Protein AF-A0AA43UIC3-F1 (afdb_monomer)

Nearest PDB structures (foldseek):
  5xfq-assembly1_A  TM=6.956E-01  e=9.267E-01  Mus musculus
  5xfr-assembly1_A  TM=7.110E-01  e=1.192E+00  Homo sapiens
  2e5p-assembly1_A 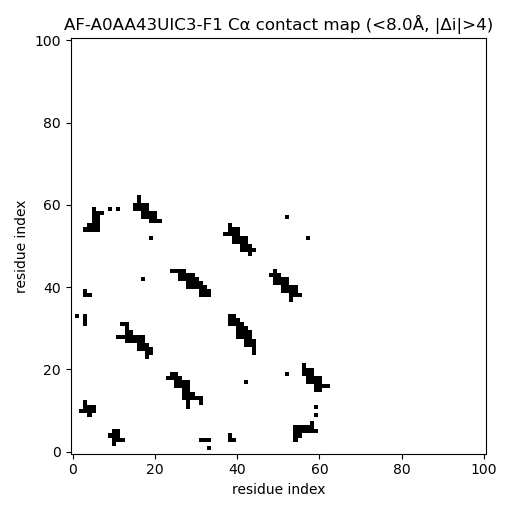 TM=6.025E-01  e=7.204E-01  Homo sapiens
  5xfq-assembly1_B  TM=6.298E-01  e=1.739E+00  Mus musculus
  4a54-assembly1_A  TM=4.559E-01  e=9.267E-01  Schizosaccharomyces pombe

pLDDT: mean 72.35, std 22.72, range [33.59, 95.88]

Solvent-accessible surface area (backbone atoms only — not comparable to full-atom values): 6706 Å² total; per-residue (Å²): 133,87,86,48,42,25,57,85,68,46,79,63,52,72,72,38,41,31,29,36,67,89,77,70,47,62,28,37,24,75,43,75,50,74,54,101,93,44,45,34,33,31,29,40,66,54,100,85,45,72,48,79,41,56,20,78,47,26,40,76,48,90,70,91,69,85,75,84,84,80,73,97,58,96,71,75,96,74,78,74,71,67,73,68,69,74,75,76,78,79,80,76,81,78,87,80,86,89,88,88,133

Secondary structure (DSSP, 8-state):
-PPPB-TTS-B--TT-EEEETTTTEEEEEEEEEEETTEEEEEEE-STT-EEEEEGGGEEE---S------------TTSSSTTTGGGSS------------

Structure (mmCIF, N/CA/C/O backbone):
data_AF-A0AA43UIC3-F1
#
_entry.id   AF-A0AA43UIC3-F1
#
loop_
_atom_site.group_PDB
_atom_site.id
_atom_site.type_symbol
_atom_site.label_atom_id
_atom_site.label_alt_id
_atom_site.label_comp_id
_atom_site.label_asym_id
_atom_site.label_entity_id
_atom_site.label_seq_id
_atom_site.pdbx_PDB_ins_code
_atom_site.Cartn_x
_atom_site.Cartn_y
_atom_site.Cartn_z
_atom_site.occupancy
_atom_site.B_iso_or_equiv
_atom_site.auth_seq_id
_atom_site.auth_comp_id
_atom_site.auth_asym_id
_atom_site.auth_atom_id
_atom_site.pdbx_PDB_model_num
ATOM 1 N N . MET A 1 1 ? -15.631 3.987 12.459 1.00 55.31 1 MET A N 1
ATOM 2 C CA . MET A 1 1 ? -14.648 3.983 11.358 1.00 55.31 1 MET A CA 1
ATOM 3 C C . MET A 1 1 ? -14.105 2.574 11.286 1.00 55.31 1 MET A C 1
ATOM 5 O O . MET A 1 1 ? -13.806 2.024 12.336 1.00 55.31 1 MET A O 1
ATOM 9 N N . SER A 1 2 ? -14.102 1.954 10.113 1.00 70.88 2 SER A N 1
ATOM 10 C CA . SER A 1 2 ? -13.576 0.597 9.960 1.00 70.88 2 SER A CA 1
ATOM 11 C C . SER A 1 2 ? -12.062 0.691 9.785 1.00 70.88 2 SER A C 1
ATOM 13 O O . SER A 1 2 ? -11.603 1.410 8.901 1.00 70.88 2 SER A O 1
ATOM 15 N N . GLU A 1 3 ? -11.300 0.037 10.658 1.00 85.88 3 GLU A N 1
ATOM 16 C CA . GLU A 1 3 ? -9.836 0.067 10.618 1.00 85.88 3 GLU A CA 1
ATOM 17 C C . GLU A 1 3 ? -9.307 -0.887 9.542 1.00 85.88 3 GLU A C 1
ATOM 19 O O . GLU A 1 3 ? -9.781 -2.016 9.407 1.00 85.88 3 GLU A O 1
ATOM 24 N N . VAL A 1 4 ? -8.322 -0.427 8.769 1.00 91.62 4 VAL A N 1
ATOM 25 C CA . VAL A 1 4 ? -7.608 -1.246 7.786 1.00 91.62 4 VAL A CA 1
ATOM 26 C C . VAL A 1 4 ? -6.295 -1.694 8.409 1.00 91.62 4 VAL A C 1
ATOM 28 O O . VAL A 1 4 ? -5.509 -0.865 8.866 1.00 91.62 4 VAL A O 1
ATOM 31 N N . VAL A 1 5 ? -6.063 -3.004 8.433 1.00 93.38 5 VAL A N 1
ATOM 32 C CA . VAL A 1 5 ? -4.885 -3.615 9.057 1.00 93.38 5 VAL A CA 1
ATOM 33 C C . VAL A 1 5 ? -4.084 -4.443 8.059 1.00 9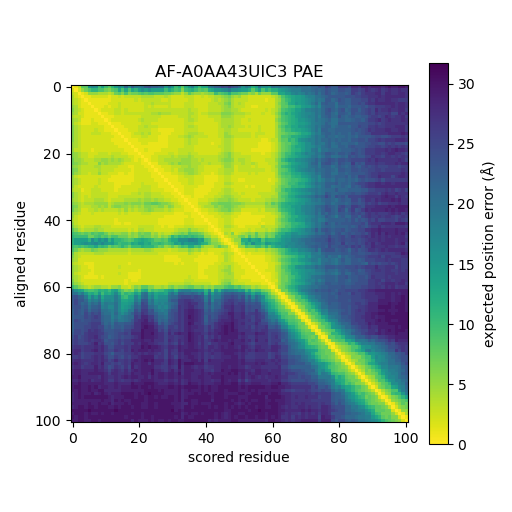3.38 5 VAL A C 1
ATOM 35 O O . VAL A 1 5 ? -4.619 -4.921 7.061 1.00 93.38 5 VAL A O 1
ATOM 38 N N . ASP A 1 6 ? -2.795 -4.593 8.332 1.00 92.88 6 ASP A N 1
ATOM 39 C CA . ASP A 1 6 ? -1.866 -5.433 7.586 1.00 92.88 6 ASP A CA 1
ATOM 40 C C . ASP A 1 6 ? -2.039 -6.921 7.929 1.00 92.88 6 ASP A C 1
ATOM 42 O O . ASP A 1 6 ? -2.862 -7.305 8.766 1.00 92.88 6 ASP A O 1
ATOM 46 N N . MET A 1 7 ? -1.239 -7.781 7.297 1.00 92.44 7 MET A N 1
ATOM 47 C CA . MET A 1 7 ? -1.309 -9.231 7.508 1.00 92.44 7 MET A CA 1
ATOM 48 C C . MET A 1 7 ? -0.995 -9.693 8.945 1.00 92.44 7 MET A C 1
ATOM 50 O O . MET A 1 7 ? -1.283 -10.838 9.290 1.00 92.44 7 MET A O 1
ATOM 54 N N . HIS A 1 8 ? -0.417 -8.822 9.779 1.00 91.44 8 HIS A N 1
ATOM 55 C CA . HIS A 1 8 ? -0.102 -9.059 11.192 1.00 91.44 8 HIS A CA 1
ATOM 56 C C . HIS A 1 8 ? -1.042 -8.306 12.142 1.00 91.44 8 HIS A C 1
ATOM 58 O O . HIS A 1 8 ? -0.815 -8.301 13.353 1.00 91.44 8 HIS A O 1
ATOM 64 N N . GLY A 1 9 ? -2.085 -7.655 11.618 1.00 90.06 9 GLY A N 1
ATOM 65 C CA . GLY A 1 9 ? -3.035 -6.875 12.407 1.00 90.06 9 GLY A CA 1
ATOM 66 C C . GLY A 1 9 ? -2.543 -5.478 12.798 1.00 90.06 9 GLY A C 1
ATOM 67 O O . GLY A 1 9 ? -3.115 -4.878 13.705 1.00 90.06 9 GLY A O 1
ATOM 68 N N . LYS A 1 10 ? -1.492 -4.941 12.162 1.00 90.69 10 LYS A N 1
ATOM 69 C CA . LYS A 1 10 ? -1.049 -3.554 12.382 1.00 90.69 10 LYS A CA 1
ATOM 70 C C . LYS A 1 10 ? -1.853 -2.592 11.521 1.00 90.69 10 LYS A C 1
ATOM 72 O O . LYS A 1 10 ? -2.032 -2.840 10.334 1.00 90.69 10 LYS A O 1
ATOM 77 N N . ASN A 1 11 ? -2.266 -1.464 12.086 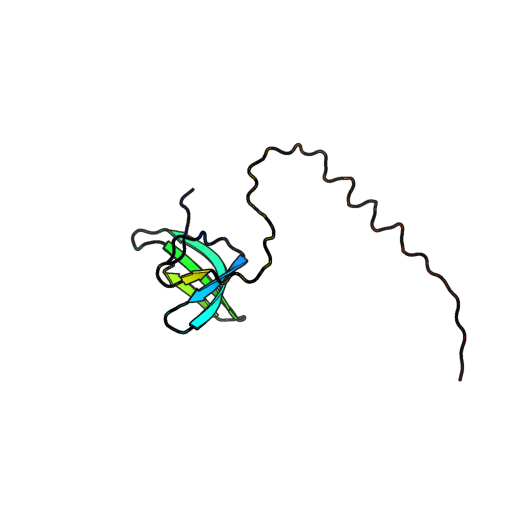1.00 91.25 11 ASN A N 1
ATOM 78 C CA . ASN A 1 11 ? -2.992 -0.429 11.354 1.00 91.25 11 ASN A CA 1
ATOM 79 C C . ASN A 1 11 ? -2.190 0.091 10.148 1.00 91.25 11 ASN A C 1
ATOM 81 O O . ASN A 1 11 ? -0.984 0.341 10.242 1.00 91.25 11 ASN A O 1
ATOM 85 N N . ILE A 1 12 ? -2.888 0.250 9.023 1.00 90.25 12 ILE A N 1
ATOM 86 C CA . ILE A 1 12 ? -2.389 0.872 7.799 1.00 90.25 12 ILE A CA 1
ATOM 87 C C . ILE A 1 12 ? -3.067 2.233 7.649 1.00 90.25 12 ILE A C 1
ATOM 89 O O . ILE A 1 12 ? -4.243 2.319 7.294 1.00 90.25 12 ILE A O 1
ATOM 93 N N . ASP A 1 13 ? -2.290 3.290 7.861 1.00 90.12 13 ASP A N 1
ATOM 94 C CA . ASP A 1 13 ? -2.710 4.672 7.638 1.00 90.12 13 ASP A CA 1
ATOM 95 C C . ASP A 1 13 ? -2.153 5.210 6.313 1.00 90.12 13 ASP A C 1
ATOM 97 O O . ASP A 1 13 ? -1.079 4.800 5.855 1.00 90.12 13 ASP A O 1
ATOM 101 N N . VAL A 1 14 ? -2.846 6.179 5.714 1.00 90.88 14 VAL A N 1
ATOM 102 C CA . VAL A 1 14 ? -2.331 6.931 4.557 1.00 90.88 14 VAL A CA 1
ATOM 103 C C . VAL A 1 14 ? -0.996 7.596 4.921 1.00 90.88 14 VAL A C 1
ATOM 105 O O . VAL A 1 14 ? -0.846 8.180 5.992 1.00 90.88 14 VAL A O 1
ATOM 108 N N . GLY A 1 15 ? -0.008 7.485 4.033 1.00 89.00 15 GLY A N 1
ATOM 109 C CA . GLY A 1 15 ? 1.379 7.913 4.246 1.00 89.00 15 GLY A CA 1
ATOM 110 C C . GLY A 1 15 ? 2.282 6.850 4.885 1.00 89.00 15 GLY A C 1
ATOM 111 O O . GLY A 1 15 ? 3.492 7.053 5.010 1.00 89.00 15 GLY A O 1
ATOM 112 N N . THR A 1 16 ? 1.730 5.701 5.284 1.00 88.06 16 THR A N 1
ATOM 113 C CA . THR A 1 16 ? 2.524 4.566 5.770 1.00 88.06 16 THR A CA 1
ATOM 114 C C . THR A 1 16 ? 3.230 3.876 4.607 1.00 88.06 16 THR A C 1
ATOM 116 O O . THR A 1 16 ? 2.652 3.690 3.536 1.00 88.06 16 THR A O 1
ATOM 119 N N . TYR A 1 17 ? 4.477 3.458 4.822 1.00 91.81 17 TYR A N 1
ATOM 120 C CA . TYR A 1 17 ? 5.181 2.585 3.888 1.00 91.81 17 TYR A CA 1
ATOM 121 C C . TYR A 1 17 ? 4.863 1.123 4.184 1.00 91.81 17 TYR A C 1
ATOM 123 O O . TYR A 1 17 ? 4.965 0.667 5.325 1.00 91.81 17 TYR A O 1
ATOM 131 N N . VAL A 1 18 ? 4.500 0.389 3.140 1.00 92.69 18 VAL A N 1
ATOM 132 C CA . VAL A 1 18 ? 4.156 -1.029 3.216 1.00 92.69 18 VAL A CA 1
ATOM 133 C C . VAL A 1 18 ? 4.963 -1.830 2.201 1.00 92.69 18 VAL A C 1
ATOM 135 O O . VAL A 1 18 ? 5.341 -1.331 1.137 1.00 92.69 18 VAL A O 1
ATOM 138 N N . THR A 1 19 ? 5.193 -3.096 2.526 1.00 93.12 19 THR A N 1
ATOM 139 C CA . THR A 1 19 ? 5.790 -4.094 1.644 1.00 93.12 19 THR A CA 1
ATOM 140 C C . THR A 1 19 ? 4.718 -5.089 1.224 1.00 93.12 19 THR A C 1
ATOM 142 O O . THR A 1 19 ? 4.104 -5.752 2.056 1.00 93.12 19 THR A O 1
ATOM 145 N N . TYR A 1 20 ? 4.514 -5.242 -0.081 1.00 93.31 20 TYR A N 1
ATOM 146 C CA . TYR A 1 20 ? 3.746 -6.344 -0.638 1.00 93.31 20 TYR A CA 1
ATOM 147 C C . TYR A 1 20 ? 4.584 -7.624 -0.603 1.00 93.31 20 TYR A C 1
ATOM 149 O O . TYR A 1 20 ? 5.564 -7.780 -1.341 1.00 93.31 20 TYR A O 1
ATOM 157 N N . THR A 1 21 ? 4.189 -8.558 0.259 1.00 92.38 21 THR A N 1
ATOM 158 C CA . THR A 1 21 ? 5.021 -9.702 0.660 1.00 92.38 21 THR A CA 1
ATOM 159 C C . THR A 1 21 ? 5.212 -10.749 -0.434 1.00 92.38 21 THR A C 1
ATOM 161 O O . THR A 1 21 ? 6.172 -11.512 -0.387 1.00 92.38 21 THR A O 1
ATOM 164 N N . LYS A 1 22 ? 4.353 -10.778 -1.464 1.00 91.00 22 LYS A N 1
ATOM 165 C CA . LYS A 1 22 ? 4.480 -11.743 -2.572 1.00 91.00 22 LYS A CA 1
ATOM 166 C C . LYS A 1 22 ? 5.665 -11.455 -3.491 1.00 91.00 22 LYS A C 1
ATOM 168 O O . LYS A 1 22 ? 6.261 -12.394 -4.006 1.00 91.00 22 LYS A O 1
ATOM 173 N N . THR A 1 23 ? 5.983 -10.183 -3.727 1.00 90.94 23 THR A N 1
ATOM 174 C CA . THR A 1 23 ? 7.058 -9.770 -4.652 1.00 90.94 23 THR A CA 1
ATOM 175 C C . THR A 1 23 ? 8.155 -8.954 -3.973 1.00 90.94 23 THR A C 1
ATOM 177 O O . THR A 1 23 ? 9.114 -8.574 -4.638 1.00 90.94 23 THR A O 1
ATOM 180 N N . GLY A 1 24 ? 8.020 -8.646 -2.677 1.00 89.12 24 GLY A N 1
ATOM 181 C CA . GLY A 1 24 ? 8.946 -7.768 -1.951 1.00 89.12 24 GLY A CA 1
ATOM 182 C C . GLY A 1 24 ? 8.883 -6.313 -2.419 1.00 89.12 24 GLY A C 1
ATOM 183 O O . GLY A 1 24 ? 9.841 -5.560 -2.280 1.00 89.12 24 GLY A O 1
ATOM 184 N N . THR A 1 25 ? 7.777 -5.920 -3.048 1.00 89.06 25 THR A N 1
ATOM 185 C CA . THR A 1 25 ? 7.602 -4.569 -3.576 1.00 89.06 25 THR A CA 1
ATOM 186 C C . THR A 1 25 ? 7.209 -3.616 -2.460 1.00 89.06 25 THR A C 1
ATOM 188 O O . THR A 1 25 ? 6.236 -3.870 -1.761 1.00 89.06 25 THR A O 1
ATOM 191 N N . ASN A 1 26 ? 7.911 -2.492 -2.354 1.00 90.56 26 ASN A N 1
ATOM 192 C CA . ASN A 1 26 ? 7.638 -1.465 -1.354 1.00 90.56 26 ASN A CA 1
ATOM 193 C C . ASN A 1 26 ? 6.922 -0.270 -1.985 1.00 90.56 26 ASN A C 1
ATOM 195 O O . ASN A 1 26 ? 7.167 0.053 -3.150 1.00 90.56 26 ASN A O 1
ATOM 199 N N . GLY A 1 27 ? 6.090 0.410 -1.205 1.00 90.19 27 GLY A N 1
ATOM 200 C CA . GLY A 1 27 ? 5.471 1.661 -1.619 1.00 90.19 27 GLY A CA 1
ATOM 201 C C . GLY A 1 27 ? 4.741 2.366 -0.486 1.00 90.19 27 GLY A C 1
ATOM 202 O O . GLY A 1 27 ? 4.547 1.814 0.596 1.00 90.19 27 GLY A O 1
ATOM 203 N N . GLU A 1 28 ? 4.352 3.606 -0.751 1.00 92.19 28 GLU A N 1
ATOM 204 C CA . GLU A 1 28 ? 3.581 4.434 0.176 1.00 92.19 28 GLU A CA 1
ATOM 205 C C . GLU A 1 28 ? 2.083 4.224 -0.042 1.00 92.19 28 GLU A C 1
ATOM 207 O O . GLU A 1 28 ? 1.618 4.169 -1.183 1.00 92.19 28 GLU A O 1
ATOM 212 N N . VAL A 1 29 ? 1.317 4.132 1.041 1.00 93.19 29 VAL A N 1
ATOM 213 C CA . VAL A 1 29 ? -0.144 4.060 0.981 1.00 93.19 29 VAL A CA 1
ATOM 214 C C . VAL A 1 29 ? -0.715 5.449 0.727 1.00 93.19 29 VAL A C 1
ATOM 216 O O . VAL A 1 29 ? -0.529 6.357 1.528 1.00 93.19 29 VAL A O 1
ATOM 219 N N . LEU A 1 30 ? -1.437 5.611 -0.378 1.00 93.31 30 LEU A N 1
ATOM 220 C CA . LEU A 1 30 ? -2.104 6.861 -0.746 1.00 93.31 30 LEU A CA 1
ATOM 221 C C . LEU A 1 30 ? -3.563 6.913 -0.299 1.00 93.31 30 LEU A C 1
ATOM 223 O O . LEU A 1 30 ? -4.093 7.999 -0.091 1.00 93.31 30 LEU A O 1
ATOM 227 N N . ASP A 1 31 ? -4.212 5.754 -0.212 1.00 94.12 31 ASP A N 1
ATOM 228 C CA . ASP A 1 31 ? -5.627 5.640 0.128 1.00 94.12 31 ASP A CA 1
ATOM 229 C C . ASP A 1 31 ? -5.954 4.228 0.627 1.00 94.12 31 ASP A C 1
ATOM 231 O O . ASP A 1 31 ? -5.223 3.275 0.332 1.00 94.12 31 ASP A O 1
ATOM 235 N N . THR A 1 32 ? -7.053 4.075 1.362 1.00 94.38 32 THR A N 1
ATOM 236 C CA . THR A 1 32 ? -7.531 2.777 1.853 1.00 94.38 32 THR A CA 1
ATOM 237 C C . THR A 1 32 ? -9.035 2.631 1.648 1.00 94.38 32 THR A C 1
ATOM 239 O O . THR A 1 32 ? -9.792 3.598 1.686 1.00 94.38 32 THR A O 1
ATOM 242 N N . LYS A 1 33 ? -9.495 1.400 1.410 1.00 94.06 33 LYS A N 1
ATOM 243 C CA . LYS A 1 33 ? -10.926 1.099 1.290 1.00 94.06 33 LYS A CA 1
ATOM 244 C C . LYS A 1 33 ? -11.256 -0.285 1.822 1.00 94.06 33 LYS A C 1
ATOM 246 O O . LYS A 1 33 ? -10.401 -1.170 1.866 1.00 94.06 33 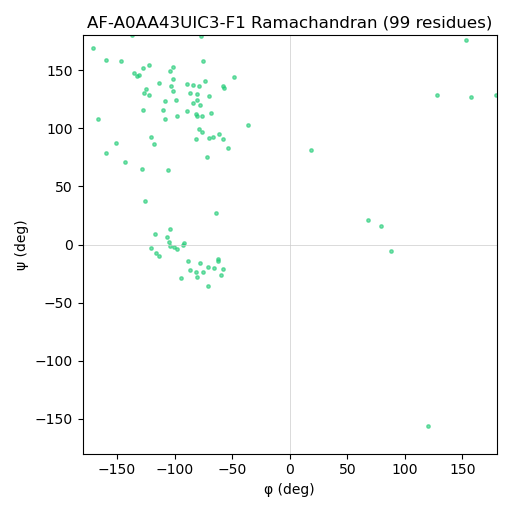LYS A O 1
ATOM 251 N N . ILE A 1 34 ? -12.519 -0.468 2.182 1.00 94.19 34 ILE A N 1
ATOM 252 C CA . ILE A 1 34 ? -13.093 -1.754 2.569 1.00 94.19 34 ILE A CA 1
ATOM 253 C C . ILE A 1 34 ? -14.327 -1.980 1.702 1.00 94.19 34 ILE A C 1
ATOM 255 O O . ILE A 1 34 ? -15.169 -1.093 1.578 1.00 94.19 34 ILE A O 1
ATOM 259 N N . ASP A 1 35 ? -14.407 -3.155 1.096 1.00 93.31 35 ASP A N 1
ATOM 260 C CA . ASP A 1 35 ? -15.532 -3.612 0.287 1.00 93.31 35 ASP A CA 1
ATOM 261 C C . ASP A 1 35 ? -15.859 -5.077 0.618 1.00 93.31 35 ASP A C 1
ATOM 263 O O . ASP A 1 35 ? -15.212 -5.683 1.474 1.00 93.31 35 ASP A O 1
ATOM 267 N N . ASP A 1 36 ? -16.870 -5.658 -0.034 1.00 93.25 36 ASP A N 1
ATOM 268 C CA . ASP A 1 36 ? -17.345 -7.023 0.252 1.00 93.25 36 ASP A CA 1
ATOM 269 C C . ASP A 1 36 ? -16.253 -8.100 0.098 1.00 93.25 36 ASP A C 1
ATOM 271 O O . ASP A 1 36 ? -16.358 -9.184 0.669 1.00 93.25 36 ASP A O 1
ATOM 275 N N . ASN A 1 37 ? -15.186 -7.803 -0.656 1.00 91.62 37 ASN A N 1
ATOM 276 C CA . ASN A 1 37 ? -14.059 -8.710 -0.882 1.00 91.62 37 ASN A CA 1
ATOM 277 C C . ASN A 1 37 ? -12.902 -8.506 0.113 1.00 91.62 37 ASN A C 1
ATOM 279 O O . ASN A 1 37 ? -11.892 -9.210 0.030 1.00 91.62 37 ASN A O 1
ATOM 283 N N . GLY A 1 38 ? -13.025 -7.550 1.038 1.00 92.19 38 GLY A N 1
ATOM 284 C CA . GLY A 1 3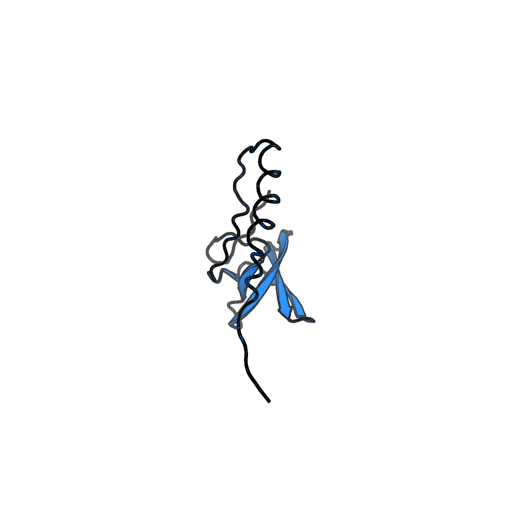8 ? -12.056 -7.280 2.095 1.00 92.19 38 GLY A CA 1
ATOM 285 C C . GLY A 1 38 ? -11.478 -5.866 2.058 1.00 92.19 38 GLY A C 1
ATOM 286 O O . GLY A 1 38 ? -12.082 -4.920 1.554 1.00 92.19 38 GLY A O 1
ATOM 287 N N . SER A 1 39 ? -10.293 -5.722 2.645 1.00 95.06 39 SER A N 1
ATOM 288 C CA . SER A 1 39 ? -9.598 -4.448 2.823 1.00 95.06 39 SER A CA 1
ATOM 289 C C . SER A 1 39 ? -8.458 -4.263 1.821 1.00 95.06 39 SER A C 1
ATOM 291 O O . SER A 1 39 ? -7.634 -5.159 1.593 1.00 95.06 39 SER A O 1
ATOM 293 N N . TRP A 1 40 ? -8.373 -3.061 1.259 1.00 95.88 40 TRP A N 1
ATOM 294 C CA . TRP A 1 40 ? -7.445 -2.702 0.193 1.00 95.88 40 TRP A CA 1
ATOM 295 C C . TRP A 1 40 ? -6.704 -1.409 0.519 1.00 95.88 40 TRP A C 1
ATOM 297 O O . TRP A 1 40 ? -7.276 -0.483 1.093 1.00 95.88 40 TRP A O 1
ATOM 307 N N . ALA A 1 41 ? -5.450 -1.326 0.083 1.00 95.00 41 ALA A N 1
ATOM 308 C CA . ALA A 1 41 ? -4.650 -0.109 0.144 1.00 95.00 41 ALA A CA 1
ATOM 309 C C . ALA A 1 41 ? -4.121 0.242 -1.252 1.00 95.00 41 ALA A C 1
ATOM 311 O O . ALA A 1 41 ? -3.629 -0.627 -1.980 1.00 95.00 41 ALA A O 1
ATOM 312 N N . LEU A 1 42 ? -4.239 1.512 -1.632 1.00 94.94 42 LEU A N 1
ATOM 313 C CA . LEU A 1 42 ? -3.673 2.052 -2.860 1.00 94.94 42 LEU A CA 1
ATOM 314 C C . LEU A 1 42 ? -2.203 2.357 -2.612 1.00 94.94 42 LEU A C 1
ATOM 316 O O . LEU A 1 42 ? -1.877 3.270 -1.859 1.00 94.94 42 LEU A O 1
ATOM 320 N N . MET A 1 43 ? -1.318 1.606 -3.254 1.00 92.88 43 ME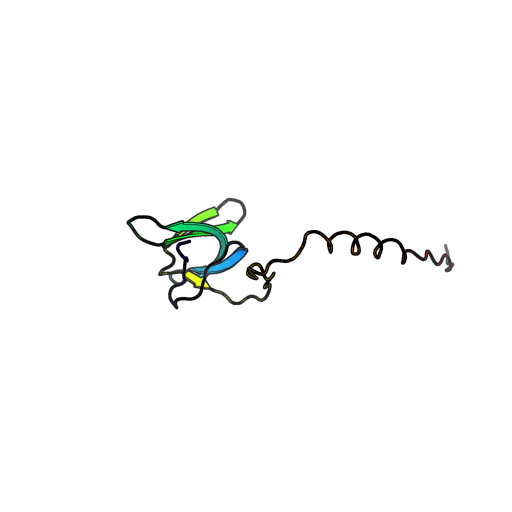T A N 1
ATOM 321 C CA . MET A 1 43 ? 0.120 1.761 -3.081 1.00 92.88 43 MET A CA 1
ATOM 322 C C . MET A 1 43 ? 0.724 2.544 -4.244 1.00 92.88 43 MET A C 1
ATOM 324 O O . MET A 1 43 ? 0.479 2.223 -5.408 1.00 92.88 43 MET A O 1
ATOM 328 N N . ASN A 1 44 ? 1.549 3.538 -3.922 1.00 89.50 44 ASN A N 1
ATOM 329 C CA . ASN A 1 44 ? 2.392 4.261 -4.863 1.00 89.50 44 ASN A CA 1
ATOM 330 C C . ASN A 1 44 ? 3.752 3.572 -4.998 1.00 89.50 44 ASN A C 1
ATOM 332 O O . ASN A 1 44 ? 4.523 3.530 -4.037 1.00 89.50 44 ASN A O 1
ATOM 336 N N . ARG A 1 45 ? 4.053 3.050 -6.190 1.00 81.31 45 ARG A N 1
ATOM 337 C CA . ARG A 1 45 ? 5.341 2.414 -6.511 1.00 81.31 45 ARG A CA 1
ATOM 338 C C . ARG A 1 45 ? 6.258 3.298 -7.365 1.00 81.31 45 ARG A C 1
ATOM 340 O O . ARG A 1 45 ? 7.355 2.866 -7.707 1.00 81.31 45 ARG A O 1
ATOM 347 N N . GLY A 1 46 ? 5.806 4.497 -7.732 1.00 76.44 46 GLY A N 1
ATOM 348 C CA . GLY A 1 46 ? 6.460 5.400 -8.678 1.00 76.44 46 GLY A CA 1
ATOM 349 C C . GLY A 1 46 ? 5.443 6.311 -9.375 1.00 76.44 46 GLY A C 1
ATOM 350 O O . GLY A 1 46 ? 4.239 6.166 -9.190 1.00 76.44 46 GLY A O 1
ATOM 351 N N . GLU A 1 47 ? 5.907 7.249 -10.203 1.00 65.31 47 GLU A N 1
ATOM 352 C CA . GLU A 1 47 ? 5.057 8.323 -10.755 1.00 65.31 47 GLU A CA 1
ATOM 353 C C . GLU A 1 47 ? 3.852 7.835 -11.585 1.00 65.31 47 GLU A C 1
ATOM 355 O O . GLU A 1 47 ? 2.835 8.529 -11.639 1.00 65.31 47 GLU A O 1
ATOM 360 N N . LEU A 1 48 ? 3.927 6.638 -12.181 1.00 69.25 48 LEU A N 1
ATOM 361 C CA . LEU A 1 48 ? 2.893 6.093 -13.073 1.00 69.25 48 LEU A CA 1
ATOM 362 C C . LEU A 1 48 ? 2.203 4.820 -12.552 1.00 69.25 48 LEU A C 1
ATOM 364 O O . LEU A 1 48 ? 1.203 4.399 -13.128 1.00 69.25 48 LEU A O 1
ATOM 368 N N . ASP A 1 49 ? 2.677 4.235 -11.449 1.00 80.94 49 ASP A N 1
ATOM 369 C CA . ASP A 1 49 ? 2.235 2.917 -10.980 1.00 80.94 49 ASP A CA 1
ATOM 370 C C . ASP A 1 49 ? 1.572 3.012 -9.602 1.00 80.94 49 ASP A C 1
ATOM 372 O O . ASP A 1 49 ? 2.199 2.827 -8.552 1.00 80.94 49 ASP A O 1
ATOM 376 N N . LYS A 1 50 ? 0.264 3.2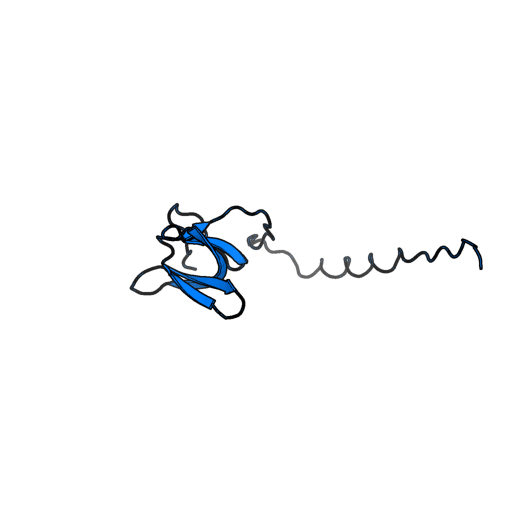93 -9.624 1.00 90.94 50 LYS A N 1
ATOM 377 C CA . LYS A 1 50 ? -0.618 3.245 -8.452 1.00 90.94 50 LYS A CA 1
ATOM 378 C C . LYS A 1 50 ? -1.567 2.066 -8.596 1.00 90.94 50 LYS A C 1
ATOM 380 O O . LYS A 1 50 ? -2.384 2.039 -9.514 1.00 90.94 50 LYS A O 1
ATOM 385 N N . LEU A 1 51 ? -1.462 1.094 -7.697 1.00 92.38 51 LEU A N 1
ATOM 386 C CA . LEU A 1 51 ? -2.265 -0.128 -7.745 1.00 92.38 51 LEU A CA 1
ATOM 387 C C . LEU A 1 51 ? -2.860 -0.446 -6.378 1.00 92.38 51 LEU A C 1
ATOM 389 O O . LEU A 1 51 ? -2.241 -0.208 -5.340 1.00 92.38 51 LEU A O 1
ATOM 393 N N . TRP A 1 52 ? -4.069 -1.001 -6.398 1.00 94.06 52 TRP A N 1
ATOM 394 C CA . TRP A 1 52 ? -4.738 -1.501 -5.206 1.00 94.06 52 TRP A CA 1
ATOM 395 C C . TRP A 1 52 ? -4.203 -2.882 -4.848 1.00 94.06 52 TRP A C 1
ATOM 397 O O . TRP A 1 52 ? -4.264 -3.810 -5.656 1.00 94.06 52 TRP A O 1
ATOM 407 N N . TYR A 1 53 ? -3.722 -3.021 -3.618 1.00 94.12 53 TYR A N 1
ATOM 408 C CA . TYR A 1 53 ? -3.274 -4.289 -3.060 1.00 94.12 53 TYR A CA 1
ATOM 409 C C . TYR A 1 53 ? -4.191 -4.708 -1.922 1.00 94.12 53 TYR A C 1
ATOM 411 O O . TYR A 1 53 ? -4.603 -3.884 -1.102 1.00 94.12 53 TYR A O 1
ATOM 419 N N . ASN A 1 54 ? -4.504 -6.002 -1.869 1.00 95.56 54 ASN A N 1
ATOM 420 C CA . ASN A 1 54 ? -5.232 -6.554 -0.740 1.00 95.56 54 ASN A CA 1
ATOM 421 C C . ASN A 1 54 ? -4.313 -6.562 0.488 1.00 95.56 54 ASN A C 1
ATOM 423 O O . ASN A 1 54 ? -3.188 -7.067 0.445 1.00 95.56 54 ASN A O 1
ATOM 427 N N . THR A 1 55 ? -4.815 -5.993 1.573 1.00 95.06 55 THR A N 1
ATOM 428 C CA . THR A 1 55 ? -4.061 -5.735 2.808 1.00 95.06 55 THR A CA 1
ATOM 429 C C . THR A 1 55 ? -3.623 -7.007 3.533 1.00 95.06 55 THR A C 1
ATOM 431 O O . THR A 1 55 ? -2.603 -6.984 4.215 1.00 95.06 55 THR A O 1
ATOM 434 N N . GLN A 1 56 ? -4.266 -8.153 3.266 1.00 95.38 56 GLN A N 1
ATOM 435 C CA . GLN A 1 56 ? -3.834 -9.467 3.765 1.00 95.38 56 GLN A CA 1
ATOM 436 C C . GLN A 1 56 ? -2.446 -9.900 3.251 1.00 95.38 56 GLN A C 1
ATOM 438 O O . GLN A 1 56 ? -1.881 -10.884 3.724 1.00 95.38 56 GLN A O 1
ATOM 443 N N . TYR A 1 57 ? -1.915 -9.208 2.241 1.00 95.31 57 TYR A N 1
ATOM 444 C CA . TYR A 1 57 ? -0.589 -9.446 1.669 1.00 95.31 57 TYR A CA 1
ATOM 445 C C . TYR A 1 57 ? 0.356 -8.254 1.848 1.00 95.31 57 TYR A C 1
ATOM 447 O O . TYR A 1 57 ? 1.427 -8.223 1.236 1.00 95.31 57 TYR A O 1
ATOM 455 N N . LEU A 1 58 ? -0.048 -7.258 2.634 1.00 94.31 58 LEU A N 1
ATOM 456 C CA . LEU A 1 58 ? 0.773 -6.105 2.965 1.00 94.31 58 LEU A CA 1
ATOM 457 C C . LEU A 1 58 ? 1.350 -6.279 4.364 1.00 94.31 58 LEU A C 1
ATOM 459 O O . LEU A 1 58 ? 0.682 -6.782 5.264 1.00 94.31 58 LEU A O 1
ATOM 463 N N . GLU A 1 59 ? 2.588 -5.836 4.528 1.00 94.62 59 GLU A N 1
ATOM 464 C CA . GLU A 1 59 ? 3.271 -5.732 5.810 1.00 94.62 59 GLU A CA 1
ATOM 465 C C . GLU A 1 59 ? 3.707 -4.282 6.014 1.00 94.62 59 GLU A C 1
ATOM 467 O O . GLU A 1 59 ? 4.338 -3.691 5.136 1.00 94.62 59 GLU A O 1
ATOM 472 N N . VAL A 1 60 ? 3.377 -3.695 7.164 1.00 92.62 60 VAL A N 1
ATOM 473 C CA . VAL A 1 60 ? 3.830 -2.341 7.503 1.00 92.62 60 VAL A CA 1
ATOM 474 C C . VAL A 1 60 ? 5.339 -2.347 7.736 1.00 92.62 60 VAL A C 1
ATOM 476 O O . VAL A 1 60 ? 5.835 -2.888 8.732 1.00 92.62 60 VAL A O 1
ATOM 479 N N . THR A 1 61 ? 6.076 -1.683 6.845 1.00 85.38 61 THR A N 1
ATOM 480 C CA . THR A 1 61 ? 7.513 -1.467 6.988 1.00 85.38 61 THR A CA 1
ATOM 481 C C . THR A 1 61 ? 7.710 -0.300 7.949 1.00 85.38 61 THR A C 1
ATOM 483 O O . THR A 1 61 ? 7.403 0.847 7.625 1.00 85.38 61 THR A O 1
ATOM 486 N N . ILE A 1 62 ? 8.220 -0.565 9.154 1.00 64.06 62 ILE A N 1
ATOM 487 C CA . ILE A 1 62 ? 8.505 0.478 10.150 1.00 64.06 62 ILE A CA 1
ATOM 488 C C . ILE A 1 62 ? 9.733 1.277 9.684 1.00 64.06 62 ILE A C 1
ATOM 490 O O . ILE A 1 62 ? 10.831 1.110 10.203 1.00 64.06 62 ILE A O 1
ATOM 494 N N . ASN A 1 63 ? 9.563 2.150 8.693 1.00 53.09 63 ASN A N 1
ATOM 495 C CA . ASN A 1 63 ? 10.519 3.207 8.403 1.00 53.09 63 ASN A CA 1
ATOM 496 C C . ASN A 1 63 ? 10.012 4.494 9.048 1.00 53.09 63 ASN A C 1
ATOM 498 O O . ASN A 1 63 ? 8.965 5.048 8.723 1.00 53.09 63 ASN A O 1
ATOM 502 N N . ALA A 1 64 ? 10.751 4.901 10.072 1.00 45.50 64 ALA A N 1
ATOM 503 C CA . ALA A 1 64 ? 10.388 5.899 11.051 1.00 45.50 64 ALA A CA 1
ATOM 504 C C . ALA A 1 64 ? 10.150 7.290 10.446 1.00 45.50 64 ALA A C 1
ATOM 506 O O . ALA A 1 64 ? 11.074 8.088 10.365 1.00 45.50 64 ALA A O 1
ATOM 507 N N . LYS A 1 65 ? 8.894 7.629 10.139 1.00 40.97 65 LYS A N 1
ATOM 508 C CA . LYS A 1 65 ? 8.367 8.998 10.276 1.00 40.97 65 LYS A CA 1
ATOM 509 C C . LYS A 1 65 ? 6.918 8.945 10.746 1.00 40.97 65 LYS A C 1
ATOM 511 O O . LYS A 1 65 ? 5.996 9.281 10.017 1.00 40.97 65 LYS A O 1
ATOM 516 N N . ARG A 1 66 ? 6.727 8.567 12.014 1.00 41.69 66 ARG A N 1
ATOM 517 C CA . ARG A 1 66 ? 5.510 8.915 12.757 1.00 41.69 66 ARG A CA 1
ATOM 518 C C . ARG A 1 66 ? 5.377 10.443 12.767 1.00 41.69 66 ARG A C 1
ATOM 520 O O . ARG A 1 66 ? 5.884 11.098 13.674 1.00 41.69 66 ARG A O 1
ATOM 527 N N . LYS A 1 67 ? 4.690 11.031 11.789 1.00 40.66 67 LYS A N 1
ATOM 528 C CA . LYS A 1 67 ? 3.916 12.238 12.068 1.00 40.66 67 LYS A CA 1
ATOM 529 C C . LYS A 1 67 ? 2.613 11.749 12.672 1.00 40.66 67 LYS A C 1
ATOM 531 O O . LYS A 1 67 ? 1.687 11.381 11.971 1.00 40.66 67 LYS A O 1
ATOM 536 N N . SER A 1 68 ? 2.649 11.648 13.998 1.00 40.94 68 SER A N 1
ATOM 537 C CA . SER A 1 68 ? 1.516 11.426 14.886 1.00 40.94 68 SER A CA 1
ATOM 538 C C . SER A 1 68 ? 0.268 12.151 14.381 1.00 40.94 68 SER A C 1
ATOM 540 O O . SER A 1 68 ? 0.142 13.358 14.573 1.00 40.94 68 SER A O 1
ATOM 542 N N . GLN A 1 69 ? -0.654 11.413 13.777 1.00 40.44 69 GLN A N 1
ATOM 543 C CA . GLN A 1 69 ? -2.024 11.857 13.568 1.00 40.44 69 GLN A CA 1
ATOM 544 C C . GLN A 1 69 ? -2.951 10.773 14.107 1.00 40.44 69 GLN A C 1
ATOM 546 O O . GLN A 1 69 ? -3.644 10.095 13.369 1.00 40.44 69 GLN A O 1
ATOM 551 N N . ASN A 1 70 ? -2.884 10.573 15.419 1.00 36.91 70 ASN A N 1
ATOM 552 C CA . ASN A 1 70 ? -4.012 10.091 16.203 1.00 36.91 70 ASN A CA 1
ATOM 553 C C . ASN A 1 70 ? -3.762 10.447 17.663 1.00 36.91 70 ASN A C 1
ATOM 555 O O . ASN A 1 70 ? -3.340 9.638 18.486 1.00 36.91 70 ASN A O 1
ATOM 559 N N . THR A 1 71 ? -4.025 11.712 17.968 1.00 35.75 71 THR A N 1
ATOM 560 C CA . THR A 1 71 ? -4.557 12.043 19.279 1.00 35.75 71 THR A CA 1
ATOM 561 C C . THR A 1 71 ? -5.898 12.709 19.029 1.00 35.75 71 THR A C 1
ATOM 563 O O . THR A 1 71 ? -5.976 13.921 18.832 1.00 35.75 71 THR A O 1
ATOM 566 N N . ASP A 1 72 ? -6.962 11.909 19.043 1.00 42.31 72 ASP A N 1
ATOM 567 C CA . ASP A 1 72 ? -8.273 12.354 19.500 1.00 42.31 72 ASP A CA 1
ATOM 568 C C . ASP A 1 72 ? -8.110 12.943 20.905 1.00 42.31 72 ASP A C 1
ATOM 570 O O . ASP A 1 72 ? -8.246 12.279 21.933 1.00 42.31 72 ASP A O 1
ATOM 574 N N . LYS A 1 73 ? -7.714 14.211 20.967 1.00 38.75 73 LYS A N 1
ATOM 575 C CA . LYS A 1 73 ? -7.707 14.989 22.195 1.00 38.75 73 LYS A CA 1
ATOM 576 C C . LYS A 1 73 ? -7.913 16.441 21.823 1.00 38.75 73 LYS A C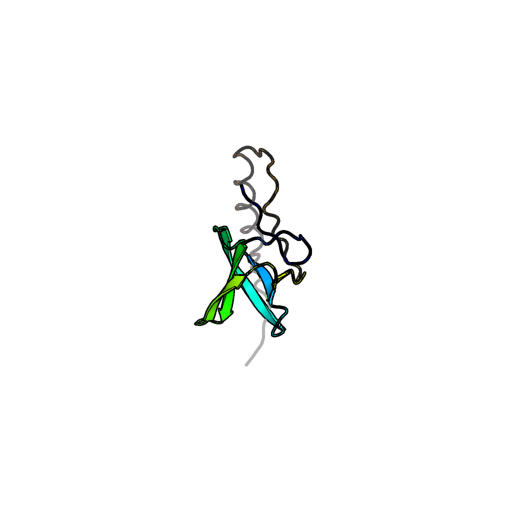 1
ATOM 578 O O . LYS A 1 73 ? -6.963 17.178 21.604 1.00 38.75 73 LYS A O 1
ATOM 583 N N . LYS A 1 74 ? -9.193 16.808 21.730 1.00 41.25 74 LYS A N 1
ATOM 584 C CA . LYS A 1 74 ? -9.756 18.023 22.333 1.00 41.25 74 LYS A CA 1
ATOM 585 C C . LYS A 1 74 ? -8.675 19.058 22.686 1.00 41.25 74 LYS A C 1
ATOM 587 O O . LYS A 1 74 ? -8.239 19.110 23.832 1.00 41.25 74 LYS A O 1
ATOM 592 N N . LEU A 1 75 ? -8.228 19.838 21.707 1.00 33.59 75 LEU A N 1
ATOM 593 C CA . LEU A 1 75 ? -7.325 20.963 21.927 1.00 33.59 75 LEU A CA 1
ATOM 594 C C . LEU A 1 75 ? -7.942 22.195 21.274 1.00 33.59 75 LEU A C 1
ATOM 596 O O . LEU A 1 75 ? -8.223 22.222 20.077 1.00 33.59 75 LEU A O 1
ATOM 600 N N . SER A 1 76 ? -8.250 23.140 22.158 1.00 38.75 76 SER A N 1
ATOM 601 C CA . SER A 1 76 ? -8.798 24.468 21.917 1.00 38.75 76 SER A CA 1
ATOM 602 C C . SER A 1 76 ? -8.022 25.190 20.813 1.00 38.75 76 SER A C 1
ATOM 604 O O . SER A 1 76 ? -6.805 25.058 20.707 1.00 38.75 76 SER A O 1
ATOM 606 N N . THR A 1 77 ? -8.733 25.968 20.005 1.00 41.00 77 THR A N 1
ATOM 607 C CA . THR A 1 77 ? -8.286 26.766 18.847 1.00 41.00 77 THR A CA 1
ATOM 608 C C . THR A 1 77 ? -7.295 27.904 19.168 1.00 41.00 77 THR A C 1
ATOM 610 O O . THR A 1 77 ? -7.231 28.882 18.434 1.00 41.00 77 THR A O 1
ATOM 613 N N . GLU A 1 78 ? -6.506 27.803 20.236 1.00 46.47 78 GLU A N 1
ATOM 614 C CA . GLU A 1 78 ? -5.774 28.936 20.826 1.00 46.47 78 GLU A CA 1
ATOM 615 C C . GLU A 1 78 ? -4.237 28.834 20.697 1.00 46.47 78 GLU A C 1
ATOM 617 O O . GLU A 1 78 ? -3.543 29.817 20.922 1.00 46.47 78 GLU A O 1
ATOM 622 N N . GLU A 1 79 ? -3.670 27.697 20.267 1.00 45.84 79 GLU A N 1
ATOM 623 C CA . GLU A 1 79 ? -2.202 27.484 20.247 1.00 45.84 79 GLU A CA 1
ATOM 624 C C . GLU A 1 79 ? -1.537 27.576 18.852 1.00 45.84 79 GLU A C 1
ATOM 626 O O . GLU A 1 79 ? -0.381 27.183 18.670 1.00 45.84 79 GLU A O 1
ATOM 631 N N . LEU A 1 80 ? -2.239 28.086 17.832 1.00 46.56 80 LEU A N 1
ATOM 632 C CA . LEU A 1 80 ? -1.686 28.209 16.471 1.00 46.56 80 LEU A CA 1
ATOM 633 C C . LEU A 1 80 ? -0.943 29.532 16.205 1.00 46.56 80 LEU A C 1
ATOM 635 O O . LEU A 1 80 ? -0.194 29.612 15.230 1.00 46.56 80 LEU A O 1
ATOM 639 N N . GLU A 1 81 ? -1.080 30.549 17.059 1.00 50.16 81 GLU A N 1
ATOM 640 C CA . GLU A 1 81 ? -0.540 31.892 16.779 1.00 50.16 81 GLU A CA 1
ATOM 641 C C . GLU A 1 81 ? 0.929 32.094 17.208 1.00 50.16 81 GLU A C 1
ATOM 643 O O . GLU A 1 81 ? 1.629 32.930 16.633 1.00 50.16 81 GLU A O 1
ATOM 648 N N . GLU A 1 82 ? 1.472 31.300 18.139 1.00 50.81 82 GLU A N 1
ATOM 649 C CA . GLU A 1 82 ? 2.824 31.557 18.674 1.00 50.81 82 GLU A CA 1
ATOM 650 C C . GLU A 1 82 ? 3.983 31.049 17.795 1.00 50.81 82 GLU A C 1
ATOM 652 O O . GLU A 1 82 ? 5.091 31.589 17.848 1.00 50.81 82 GLU A O 1
ATOM 657 N N . LYS A 1 83 ? 3.769 30.052 16.924 1.00 48.31 83 LYS A N 1
ATOM 658 C CA . LYS A 1 83 ? 4.869 29.460 16.128 1.00 48.31 83 LYS A CA 1
ATOM 659 C C . LYS A 1 83 ? 5.316 30.289 14.924 1.00 48.31 83 LYS A C 1
ATOM 661 O O . LYS A 1 83 ? 6.403 30.043 14.400 1.00 48.31 83 LYS A O 1
ATOM 666 N N . ILE A 1 84 ? 4.523 31.266 14.485 1.00 51.47 84 ILE A N 1
ATOM 667 C CA . ILE A 1 84 ? 4.870 32.115 13.331 1.00 51.47 84 ILE A CA 1
ATOM 668 C C . ILE A 1 84 ? 5.841 33.233 13.744 1.00 51.47 84 ILE A C 1
ATOM 670 O O . ILE A 1 84 ? 6.689 33.643 12.952 1.00 51.47 84 ILE A O 1
ATOM 674 N N . LYS A 1 85 ? 5.799 33.679 15.005 1.00 48.03 85 LYS A N 1
ATOM 675 C CA . LYS A 1 85 ? 6.593 34.824 15.474 1.00 48.03 85 LYS A CA 1
ATOM 676 C C . LYS A 1 85 ? 8.082 34.510 15.671 1.00 48.03 85 LYS A C 1
ATOM 678 O O . LYS A 1 85 ? 8.910 35.409 15.578 1.00 48.03 85 LYS A O 1
ATOM 683 N N . ASN A 1 86 ? 8.441 33.241 15.878 1.00 47.31 86 ASN A N 1
ATOM 684 C CA . ASN A 1 86 ? 9.798 32.855 16.282 1.00 47.31 86 ASN A CA 1
ATOM 685 C C . ASN A 1 86 ? 10.766 32.521 15.125 1.00 47.31 86 ASN A C 1
ATOM 687 O O . ASN A 1 86 ? 11.906 32.149 15.378 1.00 47.31 86 ASN A O 1
ATOM 691 N N . LYS A 1 87 ? 10.340 32.627 13.855 1.00 46.88 87 LYS A N 1
ATOM 692 C CA . LYS A 1 87 ? 11.209 32.381 12.680 1.00 46.88 87 LYS A CA 1
ATOM 693 C C . LYS A 1 87 ? 11.799 33.637 12.032 1.00 46.88 87 LYS A C 1
ATOM 695 O O . LYS A 1 87 ? 12.601 33.506 11.116 1.00 46.88 87 LYS A O 1
ATOM 700 N N . TYR A 1 88 ? 11.433 34.831 12.497 1.00 46.53 88 TYR A N 1
ATOM 701 C CA . TYR A 1 88 ? 11.894 36.099 11.914 1.00 46.53 88 TYR A CA 1
ATOM 702 C C . TYR A 1 88 ? 12.961 36.831 12.747 1.00 46.53 88 TYR A C 1
ATOM 704 O O . TYR A 1 88 ? 13.382 37.914 12.358 1.00 46.53 88 TYR A O 1
ATOM 712 N N . ALA A 1 89 ? 13.414 36.261 13.868 1.00 51.47 89 ALA A N 1
ATOM 713 C CA . ALA A 1 89 ? 14.342 36.930 14.788 1.00 51.47 89 ALA A CA 1
ATOM 714 C C . ALA A 1 89 ? 15.821 36.506 14.655 1.00 51.47 89 ALA A C 1
ATOM 716 O O . ALA A 1 89 ? 16.656 37.075 15.347 1.00 51.47 89 ALA A O 1
ATOM 717 N N . ASP A 1 90 ? 16.160 35.553 13.776 1.00 50.34 90 ASP A N 1
ATOM 718 C CA . ASP A 1 90 ? 17.525 34.995 13.662 1.00 50.34 90 ASP A CA 1
ATOM 719 C C . ASP A 1 90 ? 18.101 35.083 12.236 1.00 50.34 90 ASP A C 1
ATOM 721 O O . ASP A 1 90 ? 18.790 34.194 11.753 1.00 50.34 90 ASP A O 1
ATOM 725 N N . VAL A 1 91 ? 17.811 36.174 11.520 1.00 47.78 91 VAL A N 1
ATOM 726 C CA . VAL A 1 91 ? 18.620 36.576 10.354 1.00 47.78 91 VAL A CA 1
ATOM 727 C C . VAL A 1 91 ? 19.463 37.773 10.776 1.00 47.78 91 VAL A C 1
ATOM 729 O O . VAL A 1 91 ? 19.287 38.898 10.312 1.00 47.78 91 VAL A O 1
ATOM 732 N N . GLY A 1 92 ? 20.358 37.521 11.731 1.00 42.84 92 GLY A N 1
ATOM 733 C CA . GLY A 1 92 ? 21.501 38.382 11.994 1.00 42.84 92 GLY A CA 1
ATOM 734 C C . GLY A 1 92 ? 22.478 38.245 10.831 1.00 42.84 92 GLY A C 1
ATOM 735 O O . GLY A 1 92 ? 23.307 37.342 10.817 1.00 42.84 92 GLY A O 1
ATOM 736 N N . MET A 1 93 ? 22.346 39.114 9.828 1.00 45.59 93 MET A N 1
ATOM 737 C CA . MET A 1 93 ? 23.365 39.307 8.797 1.00 45.59 93 MET A CA 1
ATOM 738 C C . MET A 1 93 ? 24.596 39.926 9.466 1.00 45.59 93 MET A C 1
ATOM 740 O O . MET A 1 93 ? 24.682 41.137 9.649 1.00 45.59 93 MET A O 1
ATOM 744 N N . SER A 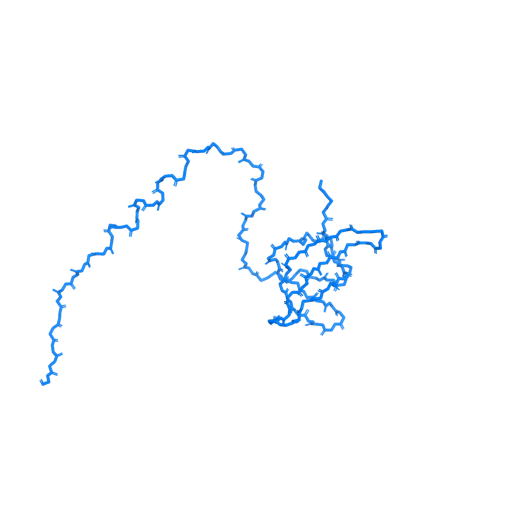1 94 ? 25.522 39.074 9.899 1.00 45.50 94 SER A N 1
ATOM 745 C CA . SER A 1 94 ? 26.893 39.466 10.206 1.00 45.50 94 SER A CA 1
ATOM 746 C C . SER A 1 94 ? 27.636 39.639 8.880 1.00 45.50 94 SER A C 1
ATOM 748 O O . SER A 1 94 ? 28.070 38.666 8.269 1.00 45.50 94 SER A O 1
ATOM 750 N N . GLU A 1 95 ? 27.721 40.878 8.401 1.00 53.00 95 GLU A N 1
ATOM 751 C CA . GLU A 1 95 ? 28.633 41.279 7.328 1.00 53.00 95 GLU A CA 1
ATOM 752 C C . GLU A 1 95 ? 30.034 41.445 7.911 1.00 53.00 95 GLU A C 1
ATOM 754 O O . GLU A 1 95 ? 30.311 42.476 8.502 1.00 53.00 95 GLU A O 1
ATOM 759 N N . ASP A 1 96 ? 30.899 40.443 7.744 1.00 51.62 96 ASP A N 1
ATOM 760 C CA . ASP A 1 96 ? 32.359 40.595 7.796 1.00 51.62 96 ASP A CA 1
ATOM 761 C C . ASP A 1 96 ? 33.036 39.328 7.237 1.00 51.62 96 ASP A C 1
ATOM 763 O O . ASP A 1 96 ? 33.029 38.287 7.892 1.00 51.62 96 ASP A O 1
ATOM 767 N N . ALA A 1 97 ? 33.633 39.407 6.037 1.00 48.69 97 ALA A N 1
ATOM 768 C CA . ALA A 1 97 ? 34.968 38.851 5.746 1.00 48.69 97 ALA A CA 1
ATOM 769 C C . ALA A 1 97 ? 35.409 39.061 4.279 1.00 48.69 97 ALA A C 1
ATOM 771 O O . ALA A 1 97 ? 34.726 38.719 3.320 1.00 48.69 97 ALA A O 1
ATOM 772 N N . CYS A 1 98 ? 36.616 39.609 4.171 1.00 58.06 98 CYS A N 1
ATOM 773 C CA . CYS A 1 98 ? 37.413 40.018 3.017 1.00 58.06 98 CYS A CA 1
ATOM 774 C C . CYS A 1 98 ? 38.072 38.858 2.223 1.00 58.06 98 CYS A C 1
ATOM 776 O O . CYS A 1 98 ? 38.374 37.811 2.795 1.00 58.06 98 CYS A O 1
ATOM 778 N N . GLY A 1 99 ? 38.414 39.123 0.949 1.00 44.00 99 GLY A N 1
ATOM 779 C CA . GLY A 1 99 ? 39.453 38.446 0.142 1.00 44.00 99 GLY A CA 1
ATOM 780 C C . GLY A 1 99 ? 38.930 37.949 -1.215 1.00 44.00 99 GLY A C 1
ATOM 781 O O . GLY A 1 99 ? 37.921 37.265 -1.257 1.00 44.00 99 GLY A O 1
ATOM 782 N N . GLY A 1 100 ? 39.504 38.208 -2.389 1.00 48.62 100 GLY A N 1
ATOM 783 C CA . GLY A 1 100 ? 40.749 38.833 -2.831 1.00 48.62 100 GLY A CA 1
ATOM 784 C C . GLY A 1 100 ? 41.016 38.295 -4.249 1.00 48.62 100 GLY A C 1
ATOM 785 O O . GLY A 1 100 ? 40.968 37.081 -4.444 1.00 48.62 100 GLY A O 1
ATOM 786 N N . GLY A 1 101 ? 41.236 39.175 -5.228 1.00 35.62 101 GLY A N 1
ATOM 787 C CA . GLY A 1 101 ? 41.526 38.834 -6.626 1.00 35.62 101 GLY A CA 1
ATOM 788 C C . GLY A 1 101 ? 41.788 40.076 -7.457 1.00 35.62 101 GLY A C 1
ATOM 789 O O . GLY A 1 101 ? 40.938 40.990 -7.385 1.00 35.62 101 GLY A O 1
#

Radius of gyration: 21.99 Å; Cα contacts (8 Å, |Δi|>4): 136; chains: 1; bounding box: 59×53×35 Å

Foldseek 3Di:
DDFQAALVRHTDDQQFWKAQQVVRQIFGFHDKDADPVGIWTFGDRDDPDTDIDHRNRIDGDCPDDPPDDDDPDDDDPPPPPPPVVPPPPPPPPPDDDDDDD

Mean predicted aligned error: 15.34 Å

Sequence (101 aa):
MSEVVDMHGKNIDVGTYVTYTKTGTNGEVLDTKIDDNGSWALMNRGELDKLWYNTQYLEVTINAKRKSQNTDKKLSTEELEEKIKNKYADVGMSEDACGGG